Protein AF-A0A833HRB6-F1 (afdb_monomer_lite)

pLDDT: mean 77.24, std 17.77, range [34.84, 95.94]

Radius of gyration: 15.92 Å; chains: 1; bounding box: 33×34×44 Å

Sequence (110 aa):
MKYIYIYRKNDYAALLAAYLRLKNKTISTNQIKFGILFLGIDEELNEVYIVKYRRNPQVLINLLKGIGEIYREELKIIDLGKYDRIYFRTFKNRVKRNLLKDRFKYENLL

InterPro domains:
  IPR021525 Protein of unknown function DUF3189 [PF11385] (35-90)

Structure (mmCIF, N/CA/C/O backbone):
data_AF-A0A833HRB6-F1
#
_entry.id   AF-A0A833HRB6-F1
#
loop_
_atom_site.group_PDB
_atom_site.id
_atom_site.type_symbol
_atom_site.label_atom_id
_atom_site.label_alt_id
_atom_site.label_comp_id
_atom_site.label_asym_id
_atom_site.label_entity_id
_atom_site.label_seq_id
_atom_site.pdbx_PDB_ins_code
_atom_site.Cartn_x
_atom_site.Cartn_y
_atom_site.Cartn_z
_atom_site.occupancy
_atom_site.B_iso_or_equiv
_atom_site.auth_seq_id
_atom_site.auth_comp_id
_atom_site.auth_asym_id
_atom_site.auth_atom_id
_atom_site.pdbx_PDB_model_num
ATOM 1 N N . MET A 1 1 ? -10.669 1.964 9.253 1.00 91.00 1 MET A N 1
ATOM 2 C CA . MET A 1 1 ? -9.860 0.840 8.720 1.00 91.00 1 MET A CA 1
ATOM 3 C C . MET A 1 1 ? -8.690 1.402 7.914 1.00 91.00 1 MET A C 1
ATOM 5 O O . MET A 1 1 ? -8.847 2.458 7.311 1.00 91.00 1 MET A O 1
ATOM 9 N N . LYS A 1 2 ? -7.529 0.735 7.883 1.00 92.56 2 LYS A N 1
ATOM 10 C CA . LYS A 1 2 ? -6.353 1.198 7.119 1.00 92.56 2 LYS A CA 1
ATOM 11 C C . LYS A 1 2 ? -6.143 0.346 5.873 1.00 92.56 2 LYS A C 1
ATOM 13 O O . LYS A 1 2 ? -6.013 -0.873 5.961 1.00 92.56 2 LYS A O 1
ATOM 18 N N . TYR A 1 3 ? -6.074 0.977 4.711 1.00 94.44 3 TYR A N 1
ATOM 19 C CA . TYR A 1 3 ? -5.741 0.342 3.443 1.00 94.44 3 TYR A CA 1
ATOM 20 C C . TYR A 1 3 ? -4.251 0.456 3.174 1.00 94.44 3 TYR A C 1
ATOM 22 O O . TYR A 1 3 ? -3.701 1.553 3.150 1.00 94.44 3 TYR A O 1
ATOM 30 N N . ILE A 1 4 ? -3.600 -0.674 2.916 1.00 94.00 4 ILE A N 1
ATOM 31 C CA . ILE A 1 4 ? -2.175 -0.713 2.598 1.00 94.00 4 ILE A CA 1
ATOM 32 C C . ILE A 1 4 ? -1.996 -1.345 1.221 1.00 94.00 4 ILE A C 1
ATOM 34 O O . ILE A 1 4 ? -2.091 -2.564 1.061 1.00 94.00 4 ILE A O 1
ATOM 38 N N . TYR A 1 5 ? -1.715 -0.516 0.219 1.00 94.00 5 TYR A N 1
ATOM 39 C CA . TYR A 1 5 ? -1.365 -0.976 -1.120 1.00 94.00 5 TYR A CA 1
ATOM 40 C C . TYR A 1 5 ? 0.112 -1.344 -1.167 1.00 94.00 5 TYR A C 1
ATOM 42 O O . TYR A 1 5 ? 0.986 -0.485 -1.032 1.00 94.00 5 TYR A O 1
ATOM 50 N N . ILE A 1 6 ? 0.402 -2.624 -1.382 1.00 93.94 6 ILE A N 1
ATOM 51 C CA . ILE A 1 6 ? 1.775 -3.107 -1.506 1.00 93.94 6 ILE A CA 1
ATOM 52 C C . ILE A 1 6 ? 2.112 -3.380 -2.971 1.00 93.94 6 ILE A C 1
ATOM 54 O O . ILE A 1 6 ? 1.303 -3.930 -3.717 1.00 93.94 6 ILE A O 1
ATOM 58 N N . TYR A 1 7 ? 3.310 -3.002 -3.405 1.00 91.81 7 TYR A N 1
ATOM 59 C CA . TYR A 1 7 ? 3.742 -3.166 -4.796 1.00 91.81 7 TYR A CA 1
ATOM 60 C C . TYR A 1 7 ? 5.224 -3.527 -4.888 1.00 91.81 7 TYR A C 1
ATOM 62 O O . TYR A 1 7 ? 6.007 -3.231 -3.984 1.00 91.81 7 TYR A O 1
ATOM 70 N N . ARG A 1 8 ? 5.629 -4.161 -5.997 1.00 89.38 8 ARG A N 1
ATOM 71 C CA . ARG A 1 8 ? 7.033 -4.535 -6.226 1.00 89.38 8 ARG A CA 1
ATOM 72 C C . ARG A 1 8 ? 7.738 -3.579 -7.175 1.00 89.38 8 ARG A C 1
ATOM 74 O O . ARG A 1 8 ? 8.815 -3.073 -6.857 1.00 89.38 8 ARG A O 1
ATOM 81 N N . LYS A 1 9 ? 7.168 -3.377 -8.367 1.00 84.88 9 LYS A N 1
ATOM 82 C CA . LYS A 1 9 ? 7.815 -2.617 -9.448 1.00 84.88 9 LYS A CA 1
ATOM 83 C C . LYS A 1 9 ? 7.054 -1.363 -9.850 1.00 84.88 9 LYS A C 1
ATOM 85 O O . LYS A 1 9 ? 7.704 -0.353 -10.086 1.00 84.88 9 LYS A O 1
ATOM 90 N N . ASN A 1 10 ? 5.730 -1.442 -9.946 1.00 83.44 10 ASN A N 1
ATOM 91 C CA . ASN A 1 10 ? 4.903 -0.378 -10.504 1.00 83.44 10 ASN A CA 1
ATOM 92 C C . ASN A 1 10 ? 4.376 0.561 -9.404 1.00 83.44 10 ASN A C 1
ATOM 94 O O . ASN A 1 10 ? 3.329 0.312 -8.811 1.00 83.44 10 ASN A O 1
ATOM 98 N N . ASP A 1 11 ? 5.132 1.617 -9.121 1.00 83.12 11 ASP A N 1
ATOM 99 C CA . ASP A 1 11 ? 4.752 2.699 -8.206 1.00 83.12 11 ASP A CA 1
ATOM 100 C C . ASP A 1 11 ? 3.538 3.487 -8.711 1.00 83.12 11 ASP A C 1
ATOM 102 O O . ASP A 1 11 ? 2.633 3.773 -7.930 1.00 83.12 11 ASP A O 1
ATOM 106 N N . TYR A 1 12 ? 3.463 3.749 -10.017 1.00 81.12 12 TYR A N 1
ATOM 107 C CA . TYR A 1 12 ? 2.317 4.408 -10.641 1.00 81.12 12 TYR A CA 1
ATOM 108 C C . TYR A 1 12 ? 1.005 3.660 -10.379 1.00 81.12 12 TYR A C 1
ATOM 110 O O . TYR A 1 12 ? 0.006 4.277 -10.026 1.00 81.12 12 TYR A O 1
ATOM 118 N N . ALA A 1 13 ? 0.998 2.327 -10.486 1.00 82.88 13 ALA A N 1
ATOM 119 C CA . ALA A 1 13 ? -0.194 1.533 -10.183 1.00 82.88 13 ALA A CA 1
ATOM 120 C C . ALA A 1 13 ? -0.620 1.654 -8.712 1.00 82.88 13 ALA A C 1
ATOM 122 O O . ALA A 1 13 ? -1.816 1.682 -8.426 1.00 82.88 13 ALA A O 1
ATOM 123 N N . ALA A 1 14 ? 0.338 1.747 -7.787 1.00 87.00 14 AL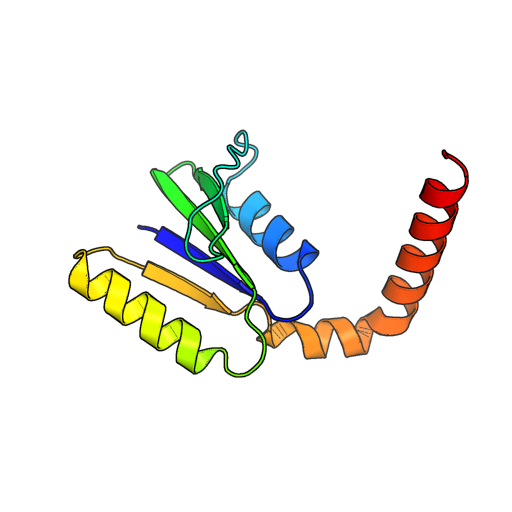A A N 1
ATOM 124 C CA . ALA A 1 14 ? 0.041 1.942 -6.372 1.00 87.00 14 ALA A CA 1
ATOM 125 C C . ALA A 1 14 ? -0.530 3.337 -6.098 1.00 87.00 14 ALA A C 1
ATOM 127 O O . ALA A 1 14 ? -1.546 3.457 -5.415 1.00 87.00 14 ALA A O 1
ATOM 128 N N . LEU A 1 15 ? 0.079 4.373 -6.681 1.00 84.81 15 LEU A N 1
ATOM 129 C CA . LEU A 1 15 ? -0.404 5.751 -6.589 1.00 84.81 15 LEU A CA 1
ATOM 130 C C . LEU A 1 15 ? -1.802 5.896 -7.191 1.00 84.81 15 LEU A C 1
ATOM 132 O O . LEU A 1 15 ? -2.675 6.495 -6.571 1.00 84.81 15 LEU A O 1
ATOM 136 N N . LEU A 1 16 ? -2.040 5.292 -8.355 1.00 85.31 16 LEU A N 1
ATOM 137 C CA . LEU A 1 16 ? -3.344 5.304 -9.008 1.00 85.31 16 LEU A CA 1
ATOM 138 C C . LEU A 1 16 ? -4.404 4.584 -8.167 1.00 85.31 16 LEU A C 1
ATOM 140 O O . LEU A 1 16 ? -5.496 5.113 -7.990 1.00 85.31 16 LEU A O 1
ATOM 144 N N . ALA A 1 17 ? -4.094 3.407 -7.614 1.00 87.06 17 ALA A N 1
ATOM 145 C CA . ALA A 1 17 ? -5.019 2.678 -6.745 1.00 87.06 17 ALA A CA 1
ATOM 146 C C . ALA A 1 17 ? -5.388 3.489 -5.495 1.00 87.06 17 ALA A C 1
ATOM 148 O O . ALA A 1 17 ? -6.556 3.541 -5.106 1.00 87.06 17 ALA A O 1
ATOM 149 N N . ALA A 1 18 ? -4.408 4.162 -4.892 1.00 88.31 18 ALA A N 1
ATOM 150 C CA . ALA A 1 18 ? -4.653 5.039 -3.761 1.00 88.31 18 ALA A CA 1
ATOM 151 C C . ALA A 1 18 ? -5.486 6.268 -4.144 1.00 88.31 18 ALA A C 1
ATOM 153 O O . ALA A 1 18 ? -6.448 6.582 -3.451 1.00 88.31 18 ALA A O 1
ATOM 154 N N . TYR A 1 19 ? -5.177 6.916 -5.266 1.00 85.88 19 TYR A N 1
ATOM 155 C CA . TYR A 1 19 ? -5.938 8.058 -5.769 1.00 85.88 19 TYR A CA 1
ATOM 156 C C . TYR A 1 19 ? -7.404 7.701 -6.049 1.00 85.88 19 TYR A C 1
ATOM 158 O O . TYR A 1 19 ? -8.311 8.398 -5.597 1.00 85.88 19 TYR A O 1
ATOM 166 N N . LEU A 1 20 ? -7.646 6.569 -6.720 1.00 86.94 20 LEU A N 1
ATOM 167 C CA . LEU A 1 20 ? -8.996 6.065 -6.982 1.00 86.94 20 LEU A CA 1
ATOM 168 C C . LEU A 1 20 ? -9.766 5.787 -5.685 1.00 86.94 20 LEU A C 1
ATOM 170 O O . LEU A 1 20 ? -10.968 6.034 -5.623 1.00 86.94 20 LEU A O 1
ATOM 174 N N . ARG A 1 21 ? -9.084 5.299 -4.641 1.00 88.19 21 ARG A N 1
ATOM 175 C CA . ARG A 1 21 ? -9.696 5.068 -3.325 1.00 88.19 21 ARG A CA 1
ATOM 176 C C . ARG A 1 21 ? -10.035 6.373 -2.606 1.00 88.19 21 ARG A C 1
ATOM 178 O O . ARG A 1 21 ? -11.092 6.456 -1.995 1.00 88.19 21 ARG A O 1
ATOM 185 N N . LEU A 1 22 ? -9.157 7.370 -2.685 1.00 87.25 22 LEU A N 1
ATOM 186 C CA . LEU A 1 22 ? -9.306 8.654 -1.997 1.00 87.25 22 LEU A CA 1
ATOM 187 C C . LEU A 1 22 ? -10.360 9.581 -2.624 1.00 87.25 22 LEU A C 1
ATOM 189 O O . LEU A 1 22 ? -10.695 10.579 -1.995 1.00 87.25 22 LEU A O 1
ATOM 193 N N . LYS A 1 23 ? -10.8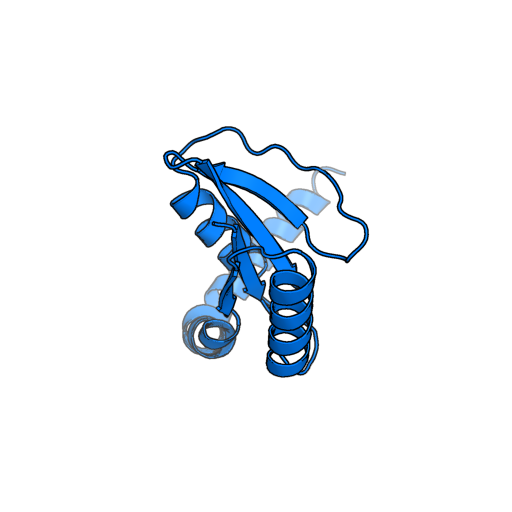73 9.270 -3.826 1.00 74.69 23 LYS A N 1
ATOM 194 C CA . LYS A 1 23 ? -11.904 10.046 -4.547 1.00 74.69 23 LYS A CA 1
ATOM 195 C C . LYS A 1 23 ? -11.664 11.567 -4.503 1.00 74.69 23 LYS A C 1
ATOM 197 O O . LYS A 1 23 ? -12.327 12.299 -3.778 1.00 74.69 23 LYS A O 1
ATOM 202 N N . ASN A 1 24 ? -10.713 12.056 -5.303 1.00 64.94 24 ASN A N 1
ATOM 203 C CA . ASN A 1 24 ? -10.402 13.489 -5.482 1.00 64.94 24 ASN A CA 1
ATOM 204 C C . ASN A 1 24 ? -10.081 14.300 -4.205 1.00 64.94 24 ASN A C 1
ATOM 206 O O . ASN A 1 24 ? -10.028 15.527 -4.271 1.00 64.94 24 ASN A O 1
ATOM 210 N N . LYS A 1 25 ? -9.817 13.662 -3.058 1.00 64.81 25 LYS A N 1
ATOM 211 C CA . LYS A 1 25 ? -9.355 14.363 -1.854 1.00 64.81 25 LYS A CA 1
ATOM 212 C C . LYS A 1 25 ? -7.868 14.711 -1.922 1.00 64.81 25 LYS A C 1
ATOM 214 O O . LYS A 1 25 ? -7.058 13.987 -2.503 1.00 64.81 25 LYS A O 1
ATOM 219 N N . THR A 1 26 ? -7.517 15.831 -1.297 1.00 58.97 26 THR A N 1
ATOM 220 C CA . THR A 1 26 ? -6.152 16.351 -1.192 1.00 58.97 26 THR A CA 1
ATOM 221 C C . THR A 1 26 ? -5.248 15.343 -0.479 1.00 58.97 26 THR A C 1
ATOM 223 O O . THR A 1 26 ? -5.538 14.910 0.635 1.00 58.97 26 THR A O 1
ATOM 226 N N . ILE A 1 27 ? -4.153 14.961 -1.136 1.00 62.97 27 ILE A N 1
ATOM 227 C CA . ILE A 1 27 ? -3.158 14.016 -0.619 1.00 62.97 27 ILE A CA 1
ATOM 228 C C . ILE A 1 27 ? -2.249 14.773 0.351 1.00 62.97 27 ILE A C 1
ATOM 230 O O . ILE A 1 27 ? -1.628 15.763 -0.032 1.00 62.97 27 ILE A O 1
ATOM 234 N N . SER A 1 28 ? -2.150 14.301 1.592 1.00 64.19 28 SER A N 1
ATOM 235 C CA . SER A 1 28 ? -1.162 14.789 2.555 1.00 64.19 28 SER A CA 1
ATOM 236 C C . SER A 1 28 ? -0.054 13.753 2.667 1.00 64.19 28 SER A C 1
ATOM 238 O O . SER A 1 28 ? -0.264 12.644 3.162 1.00 64.19 28 SER A O 1
ATOM 240 N N . THR A 1 29 ? 1.131 14.091 2.164 1.00 59.47 29 THR A N 1
ATOM 241 C CA . THR A 1 29 ? 2.296 13.209 2.236 1.00 59.47 29 THR A CA 1
ATOM 242 C C . THR A 1 29 ? 3.067 13.476 3.521 1.00 59.47 29 THR A C 1
ATOM 244 O O . THR A 1 29 ? 3.875 14.400 3.578 1.00 59.47 29 THR A O 1
ATOM 247 N N . ASN A 1 30 ? 2.873 12.630 4.529 1.00 60.25 30 ASN A N 1
ATOM 248 C CA . ASN A 1 30 ? 3.782 12.554 5.671 1.00 60.25 30 ASN A CA 1
ATOM 249 C C . ASN A 1 30 ? 4.734 11.365 5.485 1.00 60.25 30 ASN A C 1
ATOM 251 O O . ASN A 1 30 ? 4.306 10.243 5.199 1.00 60.25 30 ASN A O 1
ATOM 255 N N . GLN A 1 31 ? 6.039 11.598 5.641 1.00 56.31 31 GLN A N 1
ATOM 256 C CA . GLN A 1 31 ? 7.038 10.528 5.621 1.00 56.31 31 GLN A CA 1
ATOM 257 C C . GLN A 1 31 ? 6.931 9.706 6.912 1.00 56.31 31 GLN A C 1
ATOM 259 O O . GLN A 1 31 ? 7.184 10.222 7.998 1.00 56.31 31 GLN A O 1
ATOM 264 N N . ILE A 1 32 ? 6.577 8.420 6.815 1.00 59.97 32 ILE A N 1
ATOM 265 C CA . ILE A 1 32 ? 6.551 7.518 7.975 1.00 59.97 32 ILE A CA 1
ATOM 266 C C . ILE A 1 32 ? 7.828 6.671 8.008 1.00 59.97 32 ILE A C 1
ATOM 268 O O . ILE A 1 32 ? 8.281 6.122 7.001 1.00 59.97 32 ILE A O 1
ATOM 272 N N . LYS A 1 33 ? 8.376 6.526 9.221 1.00 52.66 33 LYS A N 1
ATOM 273 C CA . LYS A 1 33 ? 9.646 5.864 9.577 1.00 52.66 33 LYS A CA 1
ATOM 274 C C . LYS A 1 33 ? 9.847 4.426 9.071 1.00 52.66 33 LYS A C 1
ATOM 276 O O . LYS A 1 33 ? 10.982 3.968 9.043 1.00 52.66 33 LYS A O 1
ATOM 281 N N . PHE A 1 34 ? 8.798 3.709 8.665 1.00 61.16 34 PHE A N 1
ATOM 282 C CA . PHE A 1 34 ? 8.876 2.279 8.321 1.00 61.16 34 PHE A CA 1
ATOM 283 C C . PHE A 1 34 ? 8.981 1.988 6.814 1.00 61.16 34 PHE A C 1
ATOM 285 O O . PHE A 1 34 ? 8.806 0.847 6.391 1.00 61.16 34 PHE A O 1
ATOM 292 N N . GLY A 1 35 ? 9.221 3.006 5.979 1.00 73.12 35 GLY A N 1
ATOM 293 C CA . GLY A 1 35 ? 9.171 2.849 4.517 1.00 73.12 35 GLY A CA 1
ATOM 294 C C . GLY A 1 35 ? 7.749 2.636 3.979 1.00 73.12 35 GLY A C 1
ATOM 295 O O . GLY A 1 35 ? 7.566 2.231 2.829 1.00 73.12 35 GLY A O 1
ATOM 296 N N . ILE A 1 36 ? 6.753 2.910 4.823 1.00 79.44 36 ILE A N 1
ATOM 297 C CA . ILE A 1 36 ? 5.336 2.993 4.486 1.00 79.44 36 ILE A CA 1
ATOM 298 C C . ILE A 1 36 ? 5.044 4.462 4.192 1.00 79.44 36 ILE A C 1
ATOM 300 O O . ILE A 1 36 ? 5.364 5.324 5.000 1.00 79.44 36 ILE A O 1
ATOM 304 N N . LEU A 1 37 ? 4.463 4.766 3.040 1.00 86.38 37 LEU A N 1
ATOM 305 C CA . LEU A 1 37 ? 4.067 6.121 2.673 1.00 86.38 37 LEU A CA 1
ATOM 306 C C . LEU A 1 37 ? 2.586 6.315 2.990 1.00 86.38 37 LEU A C 1
ATOM 308 O O . LEU A 1 37 ? 1.753 5.596 2.444 1.00 86.38 37 LEU A O 1
ATOM 312 N N . PHE A 1 38 ? 2.254 7.283 3.840 1.00 88.38 38 PHE A N 1
ATOM 313 C CA . PHE A 1 38 ? 0.872 7.724 4.017 1.00 88.38 38 PHE A CA 1
ATOM 314 C C . PHE A 1 38 ? 0.481 8.684 2.899 1.00 88.38 38 PHE A C 1
ATOM 316 O O . PHE A 1 38 ? 1.256 9.580 2.562 1.00 88.38 38 PHE A O 1
ATOM 323 N N . LEU A 1 39 ? -0.710 8.487 2.334 1.00 87.12 39 LEU A N 1
ATOM 324 C CA . LEU A 1 39 ? -1.246 9.369 1.300 1.00 87.12 39 LEU A CA 1
ATOM 325 C C . LEU A 1 39 ? -2.433 1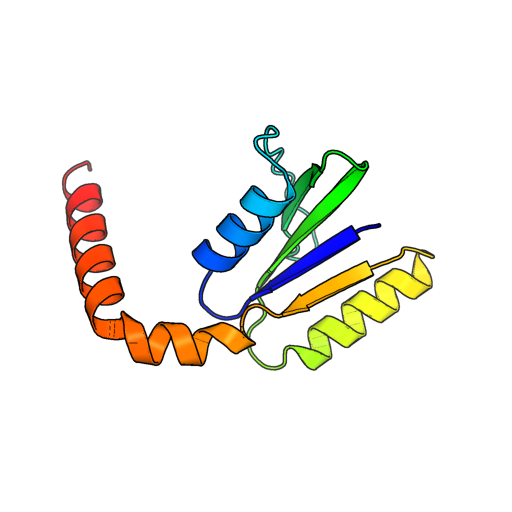0.204 1.765 1.00 87.12 39 LEU A C 1
ATOM 327 O O . LEU A 1 39 ? -2.592 11.334 1.309 1.00 87.12 39 LEU A O 1
ATOM 331 N N . GLY A 1 40 ? -3.288 9.673 2.631 1.00 87.94 40 GLY A N 1
ATOM 332 C CA . GLY A 1 40 ? -4.454 10.423 3.072 1.00 87.94 40 GLY A CA 1
ATOM 333 C C . GLY A 1 40 ? -5.584 9.550 3.577 1.00 87.94 40 GLY A C 1
ATOM 334 O O . GLY A 1 40 ? -5.402 8.368 3.861 1.00 87.94 40 GLY A O 1
ATOM 335 N N . ILE A 1 41 ? -6.756 10.168 3.675 1.00 89.06 41 ILE A N 1
ATOM 336 C CA . ILE A 1 41 ? -7.972 9.593 4.245 1.00 89.06 41 ILE A CA 1
ATOM 337 C C . ILE A 1 41 ? -9.105 9.691 3.213 1.00 89.06 41 ILE A C 1
ATOM 339 O O . ILE A 1 41 ? -9.279 10.744 2.596 1.00 89.06 41 ILE A O 1
ATOM 343 N N . ASP A 1 42 ? -9.862 8.608 3.008 1.00 85.25 42 ASP A N 1
ATOM 344 C CA . ASP A 1 42 ? -10.980 8.562 2.055 1.00 85.25 42 ASP A CA 1
ATOM 345 C C . ASP A 1 42 ? -12.268 9.232 2.594 1.00 85.25 42 ASP A C 1
ATO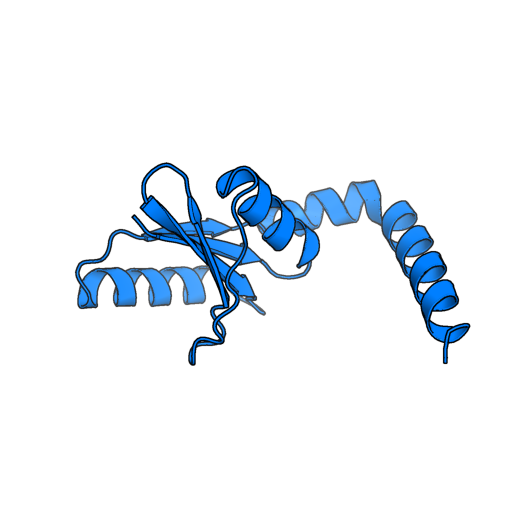M 347 O O . ASP A 1 42 ? -12.276 9.927 3.615 1.00 85.25 42 ASP A O 1
ATOM 351 N N . GLU A 1 43 ? -13.372 9.145 1.848 1.00 85.69 43 GLU A N 1
ATOM 352 C CA . GLU A 1 43 ? -14.689 9.673 2.258 1.00 85.69 43 GLU A CA 1
ATOM 353 C C . GLU A 1 43 ? -15.240 9.026 3.532 1.00 85.69 43 GLU A C 1
ATOM 355 O O . GLU A 1 43 ? -15.915 9.700 4.302 1.00 85.69 43 GLU A O 1
ATOM 360 N N . GLU A 1 44 ? -14.893 7.768 3.787 1.00 88.94 44 GLU A N 1
ATOM 361 C CA . GLU A 1 44 ? -15.361 6.958 4.916 1.00 88.94 44 GLU A CA 1
ATOM 362 C C . GLU A 1 44 ? -14.383 7.001 6.103 1.00 88.94 44 GLU A C 1
ATOM 364 O O . GLU A 1 44 ? -14.438 6.155 6.992 1.00 88.94 44 GLU A O 1
ATOM 369 N N . LEU A 1 45 ? -13.462 7.970 6.117 1.00 86.94 45 LEU A N 1
ATOM 370 C CA . LEU A 1 45 ? -12.398 8.090 7.115 1.00 86.94 45 LEU A CA 1
ATOM 371 C C . LEU A 1 45 ? -11.399 6.917 7.126 1.00 86.94 45 LEU A C 1
ATOM 373 O O . LEU A 1 45 ? -10.675 6.728 8.104 1.00 86.94 45 LEU A O 1
ATOM 377 N N . ASN A 1 46 ? -11.301 6.137 6.045 1.00 90.00 46 ASN A N 1
ATOM 378 C CA . ASN A 1 46 ? -10.275 5.105 5.954 1.00 90.00 46 ASN A CA 1
ATOM 379 C C . ASN A 1 46 ? -8.940 5.701 5.521 1.00 90.00 46 ASN A C 1
ATOM 381 O O . ASN A 1 46 ? -8.847 6.411 4.520 1.00 90.00 46 ASN A O 1
ATOM 385 N N . GLU A 1 47 ? -7.882 5.337 6.230 1.00 90.56 47 GLU A N 1
ATOM 386 C CA . GLU A 1 47 ? -6.525 5.766 5.912 1.00 90.56 47 GLU A CA 1
ATOM 387 C C . GLU A 1 47 ? -5.953 4.941 4.756 1.00 90.56 47 GLU A C 1
ATOM 389 O O . GLU A 1 47 ? -6.155 3.728 4.680 1.00 90.56 47 GLU A O 1
ATOM 394 N N . VAL A 1 48 ? -5.207 5.584 3.860 1.00 91.25 48 VAL A N 1
ATOM 395 C CA . VAL A 1 48 ? -4.585 4.955 2.695 1.00 91.25 48 VAL A CA 1
ATOM 396 C C . VAL A 1 48 ? -3.070 5.108 2.757 1.00 91.25 48 VAL A C 1
ATOM 398 O O . VAL A 1 48 ? -2.526 6.212 2.835 1.00 91.25 48 VAL A O 1
ATOM 401 N N . TYR A 1 49 ? -2.391 3.971 2.646 1.00 91.62 49 TYR A N 1
ATOM 402 C CA . TYR A 1 49 ? -0.945 3.843 2.669 1.00 91.62 49 TYR A CA 1
ATOM 403 C C . TYR A 1 49 ? -0.433 3.073 1.453 1.00 91.62 49 TYR A C 1
ATOM 405 O O . TYR A 1 49 ? -1.119 2.215 0.889 1.00 91.62 49 TYR A O 1
ATOM 413 N N . ILE A 1 50 ? 0.818 3.336 1.087 1.00 91.31 50 ILE A N 1
ATOM 414 C CA . ILE A 1 50 ? 1.540 2.656 0.017 1.00 91.31 50 ILE A CA 1
ATOM 415 C C . ILE A 1 50 ? 2.865 2.112 0.546 1.00 91.31 50 ILE A C 1
ATOM 417 O O . ILE A 1 50 ? 3.614 2.820 1.215 1.00 91.31 50 ILE A O 1
ATOM 421 N N . VAL A 1 51 ? 3.202 0.868 0.198 1.00 92.25 51 VAL A N 1
ATOM 422 C CA . VAL A 1 51 ? 4.461 0.230 0.612 1.00 92.25 51 VAL A CA 1
ATOM 423 C C . VAL A 1 51 ? 5.104 -0.513 -0.545 1.00 92.25 51 VAL A C 1
ATOM 425 O O . VAL A 1 51 ? 4.485 -1.351 -1.201 1.00 92.25 51 VAL A O 1
ATOM 428 N N . LYS A 1 52 ? 6.391 -0.261 -0.769 1.00 91.00 52 LYS A N 1
ATOM 429 C CA . LYS A 1 52 ? 7.176 -1.032 -1.732 1.00 91.00 52 LYS A CA 1
ATOM 430 C C . LYS A 1 52 ? 7.788 -2.259 -1.066 1.00 91.00 52 LYS A C 1
ATOM 432 O O . LYS A 1 52 ? 8.491 -2.130 -0.068 1.00 91.00 52 LYS A O 1
ATOM 437 N N . TYR A 1 53 ? 7.628 -3.437 -1.663 1.00 90.56 53 TYR A N 1
ATOM 438 C CA . TYR A 1 53 ? 8.344 -4.650 -1.263 1.00 90.56 53 TYR A CA 1
ATOM 439 C C . TYR A 1 53 ? 9.367 -5.083 -2.316 1.00 90.56 53 TYR A C 1
ATOM 441 O O . TYR A 1 53 ? 9.226 -4.823 -3.509 1.00 90.56 53 TYR A O 1
ATOM 449 N N . ARG A 1 54 ? 10.429 -5.775 -1.884 1.00 85.44 54 ARG A N 1
ATOM 450 C CA . ARG A 1 54 ? 11.518 -6.204 -2.785 1.00 85.44 54 ARG A CA 1
ATOM 451 C C . ARG A 1 54 ? 11.382 -7.648 -3.269 1.00 85.44 54 ARG A C 1
ATOM 453 O O . ARG A 1 54 ? 11.440 -7.906 -4.475 1.00 85.44 54 ARG A O 1
ATOM 460 N N . ARG A 1 55 ? 11.261 -8.595 -2.333 1.00 81.56 55 ARG A N 1
ATOM 461 C CA . ARG A 1 55 ? 11.358 -10.038 -2.613 1.00 81.56 55 ARG A CA 1
ATOM 462 C C . ARG A 1 55 ? 10.056 -10.772 -2.328 1.00 81.56 55 ARG A C 1
ATOM 464 O O . ARG A 1 55 ? 9.342 -11.090 -3.273 1.00 81.56 55 ARG A O 1
ATOM 471 N N . ASN A 1 56 ? 9.770 -11.032 -1.056 1.00 88.50 56 ASN A N 1
ATOM 472 C CA . ASN A 1 56 ? 8.635 -11.845 -0.647 1.00 88.50 56 ASN A CA 1
ATOM 473 C C . ASN A 1 56 ? 7.523 -10.952 -0.067 1.00 88.50 56 ASN A C 1
ATOM 475 O O . ASN A 1 56 ? 7.702 -10.439 1.040 1.00 88.50 56 ASN A O 1
ATOM 479 N N . PRO A 1 57 ? 6.399 -10.749 -0.780 1.00 91.12 57 PRO A N 1
ATOM 480 C CA . PRO A 1 57 ? 5.282 -9.969 -0.253 1.00 91.12 57 PRO A CA 1
ATOM 481 C C . PRO A 1 57 ? 4.692 -10.596 1.012 1.00 91.12 57 PRO A C 1
ATOM 483 O O . PRO A 1 57 ? 4.240 -9.862 1.881 1.00 91.12 57 PRO A O 1
ATOM 486 N N . GLN A 1 58 ? 4.765 -11.923 1.171 1.00 93.88 58 GLN A N 1
ATOM 487 C CA . GLN A 1 58 ? 4.198 -12.610 2.329 1.00 93.88 58 GLN A CA 1
ATOM 488 C C . GLN A 1 58 ? 4.881 -12.209 3.638 1.00 93.88 58 GLN A C 1
ATOM 490 O O . GLN A 1 58 ? 4.210 -12.048 4.650 1.00 93.88 58 GLN A O 1
ATOM 495 N N . VAL A 1 59 ? 6.200 -11.990 3.615 1.00 91.94 59 VAL A N 1
ATOM 496 C CA . VAL A 1 59 ? 6.936 -11.516 4.798 1.00 91.94 59 VAL A CA 1
ATOM 497 C C . VAL A 1 59 ? 6.429 -10.137 5.214 1.00 91.94 59 VAL A C 1
ATOM 499 O O . VAL A 1 59 ? 6.130 -9.926 6.384 1.00 91.94 59 VAL A O 1
ATOM 502 N N . LEU A 1 60 ? 6.265 -9.219 4.255 1.00 92.06 60 LEU A N 1
ATOM 503 C CA . LEU A 1 60 ? 5.703 -7.896 4.532 1.00 92.06 60 LEU A CA 1
ATOM 504 C C . LEU A 1 60 ? 4.260 -7.997 5.046 1.00 92.06 60 LEU A C 1
ATOM 506 O O . LEU A 1 60 ? 3.924 -7.339 6.022 1.00 92.06 60 LEU A O 1
ATOM 510 N N . ILE A 1 61 ? 3.420 -8.826 4.422 1.00 94.50 61 ILE A N 1
ATOM 511 C CA . ILE A 1 61 ? 2.028 -9.028 4.844 1.00 94.50 61 ILE A CA 1
ATOM 512 C C . ILE A 1 61 ? 1.972 -9.526 6.289 1.00 94.50 61 ILE A C 1
ATOM 514 O O . ILE A 1 61 ? 1.194 -8.999 7.076 1.00 94.50 61 ILE A O 1
ATOM 518 N N . ASN A 1 62 ? 2.802 -10.506 6.646 1.00 94.88 62 ASN A N 1
ATOM 519 C CA . ASN A 1 62 ? 2.842 -11.052 7.999 1.00 94.88 62 ASN A CA 1
ATOM 520 C C . ASN A 1 62 ? 3.294 -9.995 9.016 1.00 94.88 62 ASN A C 1
ATOM 522 O O . ASN A 1 62 ? 2.678 -9.870 10.068 1.00 94.88 62 ASN A O 1
ATOM 526 N N . LEU A 1 63 ? 4.316 -9.197 8.683 1.00 92.19 63 LEU A N 1
ATOM 527 C CA . LEU A 1 63 ? 4.767 -8.094 9.536 1.00 92.19 63 LEU A CA 1
ATOM 528 C C . LEU A 1 63 ? 3.671 -7.044 9.740 1.00 92.19 63 LEU A C 1
ATOM 530 O O . LEU A 1 63 ? 3.409 -6.645 10.869 1.00 92.19 63 LEU A O 1
ATOM 534 N N . LEU A 1 64 ? 3.012 -6.617 8.662 1.00 92.69 64 LEU A N 1
ATOM 535 C CA . LEU A 1 64 ? 1.926 -5.642 8.737 1.00 92.69 64 LEU A CA 1
ATOM 536 C C . LEU A 1 64 ? 0.762 -6.177 9.568 1.00 92.69 64 LEU A C 1
ATOM 538 O O . LEU A 1 64 ? 0.270 -5.459 10.425 1.00 92.69 64 LEU A O 1
ATOM 542 N N . LYS A 1 65 ? 0.360 -7.437 9.370 1.00 94.12 65 LYS A N 1
ATOM 543 C CA . LYS A 1 65 ? -0.680 -8.075 10.188 1.00 94.12 65 LYS A CA 1
ATOM 544 C C . LYS A 1 65 ? -0.309 -8.102 11.667 1.00 94.12 65 LYS A C 1
ATOM 546 O O . LYS A 1 65 ? -1.122 -7.684 12.477 1.00 94.12 65 LYS A O 1
ATOM 551 N N . GLY A 1 66 ? 0.923 -8.492 11.999 1.00 94.56 66 GLY A N 1
ATOM 552 C CA . GLY A 1 66 ? 1.405 -8.469 13.382 1.00 94.56 66 GLY A CA 1
ATOM 553 C C . GLY A 1 66 ? 1.383 -7.064 13.991 1.00 94.56 66 GLY A C 1
ATOM 554 O O . GLY A 1 66 ? 0.959 -6.894 15.127 1.00 94.56 66 GLY A O 1
ATOM 555 N N . ILE A 1 67 ? 1.761 -6.035 13.224 1.00 91.19 67 ILE A N 1
ATOM 556 C CA . ILE A 1 67 ? 1.615 -4.632 13.649 1.00 91.19 67 ILE A CA 1
ATOM 557 C C . ILE A 1 67 ? 0.134 -4.300 13.889 1.00 91.19 67 ILE A C 1
ATOM 559 O O . ILE A 1 67 ? -0.200 -3.742 14.929 1.00 91.19 67 ILE A O 1
ATOM 563 N N . GLY A 1 68 ? -0.757 -4.667 12.965 1.00 91.94 68 GLY A N 1
ATOM 564 C CA . GLY A 1 68 ? -2.201 -4.474 13.123 1.00 91.94 68 GLY A CA 1
ATOM 565 C C . GLY A 1 68 ? -2.735 -5.110 14.406 1.00 91.94 68 GLY A C 1
ATOM 566 O O . GLY A 1 68 ? -3.439 -4.458 15.167 1.00 91.94 68 GLY A O 1
ATOM 567 N N . GLU A 1 69 ? -2.322 -6.339 14.707 1.00 95.75 69 GLU A N 1
ATOM 568 C CA . GLU A 1 69 ? -2.697 -7.043 15.936 1.00 95.75 69 GLU A CA 1
ATOM 569 C C . GLU A 1 69 ? -2.176 -6.337 17.198 1.00 95.75 69 GLU A C 1
ATOM 571 O O . GLU A 1 69 ? -2.950 -6.110 18.128 1.00 95.75 69 GLU A O 1
ATOM 576 N N . ILE A 1 70 ? -0.900 -5.925 17.218 1.00 95.94 70 ILE A N 1
ATOM 577 C CA . ILE A 1 70 ? -0.279 -5.221 18.357 1.00 95.94 70 ILE A CA 1
ATOM 578 C C . ILE A 1 70 ? -1.024 -3.924 18.680 1.00 95.94 70 ILE A C 1
ATOM 580 O O . ILE A 1 70 ? -1.289 -3.631 19.845 1.00 95.94 70 ILE A O 1
ATOM 584 N N . TYR A 1 71 ? -1.369 -3.150 17.652 1.00 92.81 71 TYR A N 1
ATOM 585 C CA . TYR A 1 71 ? -2.029 -1.857 17.821 1.00 92.81 71 TYR A CA 1
ATOM 586 C C . TYR A 1 71 ? -3.562 -1.947 17.825 1.00 92.81 71 TYR A C 1
ATOM 588 O O . TYR A 1 71 ? -4.217 -0.920 17.972 1.00 92.81 71 TYR A O 1
ATOM 596 N N . ARG A 1 72 ? -4.139 -3.155 17.713 1.00 94.62 72 ARG A N 1
ATOM 597 C CA . ARG A 1 72 ? -5.590 -3.393 17.569 1.00 94.62 72 ARG A CA 1
ATOM 598 C C . ARG A 1 72 ? -6.208 -2.602 16.410 1.00 94.62 72 ARG A C 1
ATOM 600 O O . ARG A 1 72 ? -7.310 -2.072 16.510 1.00 94.62 72 ARG A O 1
ATOM 607 N N . GLU A 1 73 ? -5.476 -2.538 15.307 1.00 92.25 73 GLU A N 1
ATOM 608 C CA . GLU A 1 73 ? -5.823 -1.804 14.099 1.00 92.25 73 GLU A CA 1
ATOM 609 C C . GLU A 1 73 ? -6.259 -2.763 12.994 1.00 92.25 73 GLU A C 1
ATOM 611 O O . GLU A 1 73 ? -5.557 -3.718 12.650 1.00 92.25 73 GLU A O 1
ATOM 616 N N . GLU A 1 74 ? -7.402 -2.479 12.377 1.00 94.75 74 GLU A N 1
ATOM 617 C CA . GLU A 1 74 ? -7.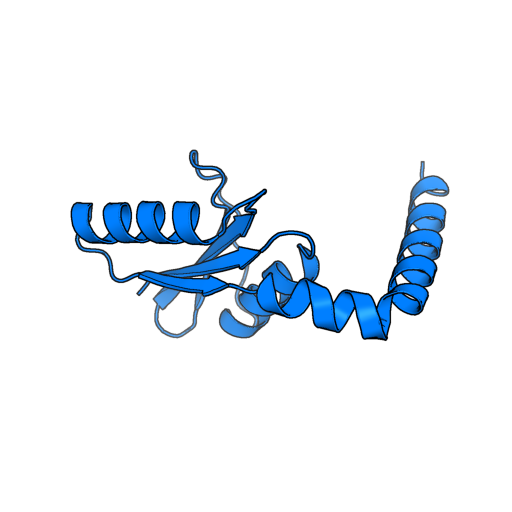880 -3.256 11.239 1.00 94.75 74 GLU A CA 1
ATOM 618 C C . GLU A 1 74 ? -7.148 -2.838 9.955 1.00 94.75 74 GLU A C 1
ATOM 620 O O . GLU A 1 74 ? -7.285 -1.705 9.471 1.00 94.75 74 GLU A O 1
ATOM 625 N N . LEU A 1 75 ? -6.379 -3.771 9.384 1.00 94.31 75 LEU A N 1
ATOM 626 C CA . LEU A 1 75 ? -5.574 -3.549 8.184 1.00 94.31 75 LEU A CA 1
ATOM 627 C C . LEU A 1 75 ? -6.099 -4.347 6.988 1.00 94.31 75 LEU A C 1
ATOM 629 O O . LEU A 1 75 ? -6.141 -5.579 7.000 1.00 94.31 75 LEU A O 1
ATOM 633 N N . LYS A 1 76 ? -6.371 -3.645 5.888 1.00 95.62 76 LYS A N 1
ATOM 634 C CA . LYS A 1 76 ? -6.684 -4.233 4.586 1.00 95.62 76 LYS A CA 1
ATOM 635 C C . LYS A 1 76 ? -5.495 -4.094 3.646 1.00 95.62 76 LYS A C 1
ATOM 637 O O . LYS A 1 76 ? -5.245 -3.037 3.069 1.00 95.62 76 LYS A O 1
ATOM 642 N N . ILE A 1 77 ? -4.754 -5.187 3.488 1.00 94.81 77 ILE A N 1
ATOM 643 C CA . ILE A 1 77 ? -3.536 -5.227 2.673 1.00 94.81 77 ILE A CA 1
ATOM 644 C C . ILE A 1 77 ? -3.876 -5.713 1.262 1.00 94.81 77 ILE A C 1
ATOM 646 O O . ILE A 1 77 ? -4.434 -6.796 1.088 1.00 94.81 77 ILE A O 1
ATOM 650 N N . ILE A 1 78 ? -3.523 -4.924 0.247 1.00 94.44 78 ILE A N 1
ATOM 651 C CA . ILE A 1 78 ? -3.809 -5.213 -1.162 1.00 94.44 78 ILE A CA 1
ATOM 652 C C . ILE A 1 78 ? -2.487 -5.317 -1.926 1.00 94.44 78 ILE A C 1
ATOM 654 O O . ILE A 1 78 ? -1.807 -4.316 -2.146 1.00 94.44 78 ILE A O 1
ATOM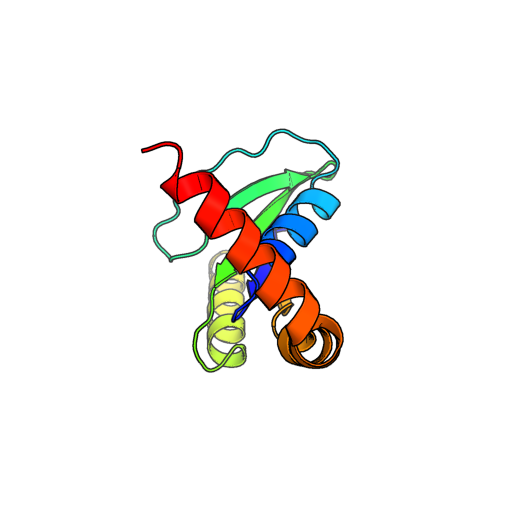 658 N N . ASP A 1 79 ? -2.129 -6.530 -2.357 1.00 92.75 79 ASP A N 1
ATOM 659 C CA . ASP A 1 79 ? -0.959 -6.756 -3.214 1.00 92.75 79 ASP A CA 1
ATOM 660 C C . ASP A 1 79 ? -1.276 -6.411 -4.668 1.00 92.75 79 ASP A C 1
ATOM 662 O O . ASP A 1 79 ? -2.050 -7.100 -5.334 1.00 92.75 79 ASP A O 1
ATOM 666 N N . LEU A 1 80 ? -0.662 -5.337 -5.158 1.00 90.75 80 LEU A N 1
ATOM 667 C CA . LEU A 1 80 ? -0.719 -4.901 -6.548 1.00 90.75 80 LEU A CA 1
ATOM 668 C C . LEU A 1 80 ? 0.395 -5.525 -7.394 1.00 90.75 80 LEU A C 1
ATOM 670 O O . LEU A 1 80 ? 0.278 -5.593 -8.617 1.00 90.75 80 LEU A O 1
ATOM 674 N N . GLY A 1 81 ? 1.455 -6.045 -6.771 1.00 85.75 81 GLY A N 1
ATOM 675 C CA . GLY A 1 81 ? 2.560 -6.680 -7.485 1.00 85.75 81 GLY A CA 1
ATOM 676 C C . GLY A 1 81 ? 2.173 -7.996 -8.166 1.00 85.75 81 GLY A C 1
ATOM 677 O O . GLY A 1 81 ? 2.836 -8.406 -9.121 1.00 85.75 81 GLY A O 1
ATOM 678 N N . LYS A 1 82 ? 1.047 -8.621 -7.791 1.00 81.44 82 LYS A N 1
ATOM 679 C CA . LYS A 1 82 ? 0.455 -9.722 -8.576 1.00 81.44 82 LYS A CA 1
ATOM 680 C C . LYS A 1 82 ? 0.091 -9.304 -10.007 1.00 81.44 82 LYS A C 1
ATOM 682 O O . LYS A 1 82 ? 0.168 -10.124 -10.921 1.00 81.44 82 LYS A O 1
ATOM 687 N N . TYR A 1 83 ? -0.221 -8.026 -10.226 1.00 78.88 83 TYR A N 1
ATOM 688 C CA . TYR A 1 83 ? -0.531 -7.480 -11.548 1.00 78.88 83 TYR A CA 1
ATOM 689 C C . TYR A 1 83 ? 0.715 -7.040 -12.324 1.00 78.88 83 TYR A C 1
ATOM 691 O O . TYR A 1 83 ? 0.632 -6.860 -13.540 1.00 78.88 83 TYR A O 1
ATOM 699 N N . ASP A 1 84 ? 1.886 -6.953 -11.677 1.00 73.69 84 ASP A N 1
ATOM 700 C CA . ASP A 1 84 ? 3.134 -6.551 -12.339 1.00 73.69 84 ASP A CA 1
ATOM 701 C C . ASP A 1 84 ? 3.466 -7.485 -13.510 1.00 73.69 84 ASP A C 1
ATOM 703 O O . ASP A 1 84 ? 3.904 -7.020 -14.557 1.00 73.69 84 ASP A O 1
ATOM 707 N N . ARG A 1 85 ? 3.240 -8.803 -13.392 1.00 63.75 85 ARG A N 1
ATOM 708 C CA . ARG A 1 85 ? 3.544 -9.741 -14.494 1.00 63.75 85 ARG A CA 1
ATOM 709 C C . ARG A 1 85 ? 2.615 -9.565 -15.690 1.00 63.75 85 ARG A C 1
ATOM 711 O O . ARG A 1 85 ? 3.084 -9.662 -16.820 1.00 63.75 85 ARG A O 1
ATOM 718 N N . ILE A 1 86 ? 1.327 -9.332 -15.443 1.00 61.88 86 ILE A N 1
ATOM 719 C CA . ILE A 1 86 ? 0.312 -9.177 -16.492 1.00 61.88 86 ILE A CA 1
ATOM 720 C C . ILE A 1 86 ? 0.550 -7.852 -17.215 1.00 61.88 86 ILE A C 1
ATOM 722 O O . ILE A 1 86 ? 0.744 -7.834 -18.426 1.00 61.88 86 ILE A O 1
ATOM 726 N N . TYR A 1 87 ? 0.676 -6.756 -16.467 1.00 59.44 87 TYR A N 1
ATOM 727 C CA . TYR A 1 87 ? 0.926 -5.433 -17.033 1.00 59.44 87 TYR A CA 1
ATOM 728 C C . TYR A 1 87 ? 2.251 -5.375 -17.807 1.00 59.44 87 TYR A C 1
ATOM 730 O O . TYR A 1 87 ? 2.311 -4.875 -18.930 1.00 59.44 87 TYR A O 1
ATOM 738 N N . PHE A 1 88 ? 3.318 -5.957 -17.254 1.00 55.38 88 PHE A N 1
ATOM 739 C CA . PHE A 1 88 ? 4.633 -5.966 -17.891 1.00 55.38 88 PHE A CA 1
ATOM 740 C C . PHE A 1 88 ? 4.750 -6.975 -19.038 1.00 55.38 88 PHE A C 1
ATOM 742 O O . PHE A 1 88 ? 5.671 -6.842 -19.831 1.00 55.38 88 PHE A O 1
ATOM 749 N N . ARG A 1 89 ? 3.869 -7.978 -19.160 1.00 57.06 89 ARG A N 1
ATOM 750 C CA . ARG A 1 89 ? 3.796 -8.823 -20.366 1.00 57.06 89 ARG A CA 1
ATOM 751 C C . ARG A 1 89 ? 3.056 -8.105 -21.487 1.00 57.06 89 ARG A C 1
ATOM 753 O O . ARG A 1 89 ? 3.568 -8.049 -22.599 1.00 57.06 89 ARG A O 1
ATOM 760 N N . THR A 1 90 ? 1.904 -7.517 -21.183 1.00 59.94 90 THR A N 1
ATOM 761 C CA . THR A 1 90 ? 1.003 -6.957 -22.200 1.00 59.94 90 THR A CA 1
ATOM 762 C C . THR A 1 90 ? 1.433 -5.565 -22.670 1.00 59.94 90 THR A C 1
ATOM 764 O O . THR A 1 90 ? 1.316 -5.243 -23.847 1.00 59.94 90 THR A O 1
ATOM 767 N N . PHE A 1 91 ? 1.996 -4.738 -21.783 1.00 59.00 91 PHE A N 1
ATOM 768 C CA . PHE A 1 91 ? 2.284 -3.327 -22.073 1.00 59.00 91 PHE A CA 1
ATOM 769 C C . PHE A 1 91 ? 3.774 -2.967 -22.060 1.00 59.00 91 PHE A C 1
ATOM 771 O O . PHE A 1 91 ? 4.111 -1.793 -22.225 1.00 59.00 91 PHE A O 1
ATOM 778 N N . LYS A 1 92 ? 4.686 -3.949 -21.941 1.00 54.88 92 LYS A N 1
ATOM 779 C CA . LYS A 1 92 ? 6.149 -3.735 -21.840 1.00 54.88 92 LYS A CA 1
ATOM 780 C C . LYS A 1 92 ? 6.684 -2.733 -22.855 1.00 54.88 92 LYS A C 1
ATOM 782 O O . LYS A 1 92 ? 7.411 -1.809 -22.506 1.00 54.88 92 LYS A O 1
ATOM 787 N N . ASN A 1 93 ? 6.309 -2.924 -24.118 1.00 56.31 93 ASN A N 1
ATOM 788 C CA . ASN A 1 93 ? 6.832 -2.148 -25.237 1.00 56.31 93 ASN A CA 1
ATOM 789 C C . ASN A 1 93 ? 6.230 -0.740 -25.285 1.00 56.31 93 ASN A C 1
ATOM 791 O O . ASN A 1 93 ? 6.904 0.196 -25.705 1.00 56.31 93 ASN A O 1
ATOM 795 N N . ARG A 1 94 ? 4.990 -0.572 -24.813 1.00 57.59 94 ARG A N 1
ATOM 796 C CA . ARG A 1 94 ? 4.302 0.725 -24.763 1.00 57.59 94 ARG A CA 1
ATOM 797 C C . ARG A 1 94 ? 4.819 1.576 -23.603 1.00 57.59 94 ARG A C 1
ATOM 799 O O . ARG A 1 94 ? 5.170 2.731 -23.804 1.00 57.59 94 ARG A O 1
ATOM 806 N N . VAL A 1 95 ? 4.972 0.969 -22.425 1.00 56.28 95 VAL A N 1
ATOM 807 C CA . VAL A 1 95 ? 5.533 1.615 -21.228 1.00 56.28 95 VAL A CA 1
ATOM 808 C C . VAL A 1 95 ? 6.998 1.995 -21.448 1.00 56.28 95 VAL A C 1
ATOM 810 O O . VAL A 1 95 ? 7.381 3.114 -21.134 1.00 56.28 95 VAL A O 1
ATOM 813 N N . LYS A 1 96 ? 7.813 1.121 -22.063 1.00 55.88 96 LYS A N 1
ATOM 814 C CA . LYS A 1 96 ? 9.222 1.430 -22.365 1.00 55.88 96 LYS A CA 1
ATOM 815 C C . LYS A 1 96 ? 9.365 2.603 -23.347 1.00 55.88 96 LYS A C 1
ATOM 817 O O . LYS A 1 96 ? 10.246 3.431 -23.157 1.00 55.88 96 LYS A O 1
ATOM 822 N N . ARG A 1 97 ? 8.491 2.706 -24.358 1.00 57.09 97 ARG A N 1
ATOM 823 C CA . ARG A 1 97 ? 8.466 3.851 -25.290 1.00 57.09 97 ARG A CA 1
ATOM 824 C C . ARG A 1 97 ? 8.043 5.153 -24.609 1.00 57.09 97 ARG A C 1
ATOM 826 O O . ARG A 1 97 ? 8.660 6.179 -24.868 1.00 57.09 97 ARG A O 1
ATOM 833 N N . ASN A 1 98 ? 7.031 5.111 -23.744 1.00 54.25 98 ASN A N 1
ATOM 834 C CA . ASN A 1 98 ? 6.546 6.307 -23.050 1.00 54.25 98 ASN A CA 1
ATOM 835 C C . ASN A 1 98 ? 7.547 6.799 -21.995 1.00 54.25 98 ASN A C 1
ATOM 837 O O . ASN A 1 98 ? 7.866 7.977 -21.986 1.00 54.25 98 ASN A O 1
ATOM 841 N N . LEU A 1 99 ? 8.149 5.898 -21.210 1.00 53.34 99 LEU A N 1
ATOM 842 C CA . LEU A 1 99 ? 9.197 6.260 -20.245 1.00 53.34 99 LEU A CA 1
ATOM 843 C C . LEU A 1 99 ? 10.447 6.848 -20.912 1.00 53.34 99 LEU A C 1
ATOM 845 O O . LEU A 1 99 ? 11.060 7.748 -20.351 1.00 53.34 99 LEU A O 1
ATOM 849 N N . LEU A 1 100 ? 10.832 6.359 -22.099 1.00 53.09 100 LEU A N 1
ATOM 850 C CA . LEU A 1 100 ? 11.921 6.961 -22.877 1.00 53.09 100 LEU A CA 1
ATOM 851 C C . LEU A 1 100 ? 11.542 8.365 -23.362 1.00 53.09 100 LEU A C 1
ATOM 853 O O . LEU A 1 100 ? 12.338 9.283 -23.204 1.00 53.09 100 LEU A O 1
ATOM 857 N N . LYS A 1 101 ? 10.323 8.553 -23.886 1.00 52.00 101 LYS A N 1
ATOM 858 C CA . LYS A 1 101 ? 9.819 9.877 -24.285 1.00 52.00 101 LYS A CA 1
ATOM 859 C C . LYS A 1 101 ? 9.794 10.870 -23.124 1.00 52.00 101 LYS A C 1
ATOM 861 O O . LYS A 1 101 ? 10.207 12.009 -23.308 1.00 52.00 101 LYS A O 1
ATOM 866 N N . ASP A 1 102 ? 9.346 10.439 -21.950 1.00 47.75 102 ASP A N 1
ATOM 867 C CA . ASP A 1 102 ? 9.270 11.309 -20.778 1.00 47.75 102 ASP A CA 1
ATOM 868 C C . ASP A 1 102 ? 10.667 11.625 -20.222 1.00 47.75 102 ASP A C 1
ATOM 870 O O . ASP A 1 102 ? 10.929 12.778 -19.900 1.00 47.75 102 ASP A O 1
ATOM 874 N N . ARG A 1 103 ? 11.617 10.672 -20.215 1.00 40.91 103 ARG A N 1
ATOM 875 C CA . ARG A 1 103 ? 13.025 10.945 -19.849 1.00 40.91 103 ARG A CA 1
ATOM 876 C C . ARG A 1 103 ? 13.657 12.040 -20.711 1.00 40.91 103 ARG A C 1
ATOM 878 O O . ARG A 1 103 ? 14.225 12.978 -20.167 1.00 40.91 103 ARG A O 1
ATOM 885 N N . PHE A 1 104 ? 13.492 11.956 -22.034 1.00 44.81 104 PHE A N 1
ATOM 886 C CA . PHE A 1 104 ? 13.975 12.984 -22.963 1.00 44.81 104 PHE A CA 1
ATOM 887 C C . PHE A 1 104 ? 13.308 14.346 -22.736 1.00 44.81 104 PHE A C 1
ATOM 889 O O . PHE A 1 104 ? 13.907 15.380 -23.012 1.00 44.81 104 PHE A O 1
ATOM 896 N N . LYS A 1 105 ? 12.073 14.374 -22.231 1.00 40.22 105 LYS A N 1
ATOM 897 C CA . LYS A 1 105 ? 11.364 15.621 -21.943 1.00 40.22 105 LYS A CA 1
ATOM 898 C C . LYS A 1 105 ? 11.930 16.340 -20.713 1.00 40.22 105 LYS A C 1
ATOM 900 O O . LYS A 1 105 ? 11.970 17.563 -20.715 1.00 40.22 105 LYS A O 1
ATOM 905 N N . TYR A 1 106 ? 12.383 15.599 -19.700 1.00 34.84 106 TYR A N 1
ATOM 906 C CA . TYR A 1 106 ? 12.973 16.166 -18.481 1.00 34.84 106 TYR A CA 1
ATOM 907 C C . TYR A 1 106 ? 14.470 16.491 -18.614 1.00 34.84 106 TYR A C 1
ATOM 909 O O . TYR A 1 106 ? 14.925 17.438 -17.986 1.00 34.84 106 TYR A O 1
ATOM 917 N N . GLU A 1 107 ? 15.224 15.771 -19.450 1.00 39.00 107 GLU A N 1
ATOM 918 C CA . GLU A 1 107 ? 16.639 16.091 -19.728 1.00 39.00 107 GLU A CA 1
ATOM 919 C C . GLU A 1 107 ? 16.820 17.361 -20.584 1.00 39.00 107 GLU A C 1
ATOM 921 O O . GLU A 1 107 ? 17.883 17.959 -20.541 1.00 39.00 107 GLU A O 1
ATOM 926 N N . ASN A 1 108 ? 15.789 17.812 -21.313 1.00 42.09 108 ASN A N 1
ATOM 927 C CA . ASN A 1 108 ? 15.802 19.076 -22.074 1.00 42.09 108 ASN A CA 1
ATOM 928 C C . ASN A 1 108 ? 15.248 20.285 -21.285 1.00 42.09 108 ASN A C 1
ATOM 930 O O . ASN A 1 108 ? 15.009 21.344 -21.862 1.00 42.09 108 ASN A O 1
ATOM 934 N N . LEU A 1 109 ? 14.973 20.111 -19.990 1.00 39.62 109 LEU A N 1
ATOM 935 C CA . LEU A 1 109 ? 14.489 21.155 -19.075 1.00 39.62 109 LEU A CA 1
ATOM 936 C C . LEU A 1 109 ? 15.520 21.509 -17.981 1.00 39.62 109 LEU A C 1
ATOM 938 O O . LEU A 1 109 ? 15.199 22.294 -17.089 1.00 39.62 109 LEU A O 1
ATOM 942 N N . LEU A 1 110 ? 16.724 20.930 -18.048 1.00 36.19 110 LEU A N 1
ATOM 943 C CA . LEU A 1 110 ? 17.910 21.246 -17.242 1.00 36.19 110 LEU A CA 1
ATOM 944 C C . LEU A 1 110 ? 18.966 21.900 -18.137 1.00 36.19 110 LEU A C 1
ATOM 946 O O . LEU A 1 110 ? 19.691 22.773 -17.615 1.00 36.19 110 LEU A O 1
#

Foldseek 3Di:
DEEEEEAEPDPVVLVVVQCVQQPPDAFDWDDDPPQKTWTDAHPVRYTYIYHYDHPDVVVVVVVVVVVCVVVVHDYDYHYPHVCVVVCCVPCVVVVVVVVVVVVVVVVVVD

Secondary structure (DSSP, 8-state):
-EEEEEESS-HHHHHHHHHHHHTTPPP--EEPTTSEEEEEE-TTS-EEEEEE-SS-HHHHHHHHHHHHHHHT--EEEEE-GGGHHHHHHHSHHHHHHHHHHHHHHHHTT-

Organism: NCBI:txid1482731